Protein AF-A0ABD6HLF5-F1 (afdb_monomer_lite)

Foldseek 3Di:
DALVVQLVVLLVLLCVVQVDDPPPVLQSLVSSLVSLLVSLLLVQLVVQCVPDPPNDASQRSLQVQLCVLVVNPDRHCLVDFVVVSSVSCVVVSVPDPPVVRVVSVVSNVVSVVVVVVVVVVCVVPVPDHDDTPRHHPVSRDCVRRVNDDDD

Secondary structure (DSSP, 8-state):
--HHHHHHHHHHHHHHHHT--TT-HHHHHHHHHHHHHHHHHHHHHHHHHHH-SS---HHHHHHHHHHHHTTTS-S-GGGS-HHHHHHHTHHHHHT---TT-HHHHHHHHHHHHHHHHHHHHHHH--TT---PPPP-GGGS-HHHH--S---

Structure (mmCIF, N/CA/C/O backbone):
data_AF-A0ABD6HLF5-F1
#
_entry.id   AF-A0ABD6HLF5-F1
#
loop_
_atom_site.group_PDB
_atom_site.id
_atom_site.type_symbol
_atom_site.label_atom_id
_atom_site.label_alt_id
_atom_site.label_comp_id
_atom_site.label_asym_id
_atom_site.label_entity_id
_atom_site.label_seq_id
_atom_site.pdbx_PDB_ins_code
_atom_site.Cartn_x
_atom_site.Cartn_y
_atom_site.Cartn_z
_atom_site.occupancy
_atom_site.B_iso_or_equiv
_atom_site.auth_seq_id
_atom_site.auth_comp_id
_atom_site.auth_asym_id
_atom_site.auth_atom_id
_atom_site.pdbx_PDB_model_num
ATOM 1 N N . MET A 1 1 ? 9.612 5.393 15.415 1.00 66.81 1 MET A N 1
ATOM 2 C CA . MET A 1 1 ? 10.269 4.660 14.309 1.00 66.81 1 MET A CA 1
ATOM 3 C C . MET A 1 1 ? 10.404 5.621 13.133 1.00 66.81 1 MET A C 1
ATOM 5 O O . MET A 1 1 ? 9.507 6.431 12.953 1.00 66.81 1 MET A O 1
ATOM 9 N N . ASP A 1 2 ? 11.518 5.607 12.403 1.00 88.12 2 ASP A N 1
ATOM 10 C CA . ASP A 1 2 ? 11.732 6.478 11.232 1.00 88.12 2 ASP A CA 1
ATOM 11 C C . ASP A 1 2 ? 10.988 5.933 9.994 1.00 88.12 2 ASP A C 1
ATOM 13 O O . ASP A 1 2 ? 11.043 4.724 9.754 1.00 88.12 2 ASP A O 1
ATOM 17 N N . LEU A 1 3 ? 10.322 6.790 9.203 1.00 91.12 3 LEU A N 1
ATOM 18 C CA . LEU A 1 3 ? 9.579 6.361 8.005 1.00 91.12 3 LEU A CA 1
ATOM 19 C C . LEU A 1 3 ? 10.496 5.732 6.956 1.00 91.12 3 LEU A C 1
ATOM 21 O O . LEU A 1 3 ? 10.103 4.771 6.301 1.00 91.12 3 LEU A O 1
ATOM 25 N N . MET A 1 4 ? 11.754 6.171 6.860 1.00 93.88 4 MET A N 1
ATOM 26 C CA . MET A 1 4 ? 12.707 5.525 5.955 1.00 93.88 4 MET A CA 1
ATOM 27 C C . MET A 1 4 ? 13.027 4.083 6.386 1.00 93.88 4 MET A C 1
ATOM 29 O O . MET A 1 4 ? 13.275 3.218 5.544 1.00 93.88 4 MET A O 1
ATOM 33 N N . SER A 1 5 ? 13.007 3.791 7.692 1.00 93.31 5 SER A N 1
ATOM 34 C CA . SER A 1 5 ? 13.149 2.420 8.201 1.00 93.31 5 SER A CA 1
ATOM 35 C C . SER A 1 5 ? 11.935 1.560 7.843 1.00 93.31 5 SER A C 1
ATOM 37 O O . SER A 1 5 ? 12.108 0.431 7.386 1.00 93.31 5 SER A O 1
ATOM 39 N N . VAL A 1 6 ? 10.725 2.106 7.997 1.00 94.62 6 VAL A N 1
ATOM 40 C CA . VAL A 1 6 ? 9.463 1.449 7.609 1.00 94.62 6 VAL A CA 1
ATOM 41 C C . VAL A 1 6 ? 9.467 1.130 6.113 1.00 94.62 6 VAL A C 1
ATOM 43 O O . VAL A 1 6 ? 9.329 -0.033 5.735 1.00 94.62 6 VAL A O 1
ATOM 46 N N . TYR A 1 7 ? 9.755 2.126 5.274 1.00 96.12 7 TYR A N 1
ATOM 47 C CA . TYR A 1 7 ? 9.884 1.978 3.824 1.00 96.12 7 TYR A CA 1
ATOM 48 C C . TYR A 1 7 ? 10.869 0.869 3.432 1.00 96.12 7 TYR A C 1
ATOM 50 O O . TYR A 1 7 ? 10.542 -0.008 2.632 1.00 96.12 7 TYR A O 1
ATOM 58 N N . ARG A 1 8 ? 12.065 0.844 4.036 1.00 95.25 8 ARG A N 1
ATOM 59 C CA . ARG A 1 8 ? 13.068 -0.202 3.767 1.00 95.25 8 ARG A CA 1
ATOM 60 C C . ARG A 1 8 ? 12.588 -1.589 4.183 1.00 95.25 8 ARG A C 1
ATOM 62 O O . ARG A 1 8 ? 12.843 -2.556 3.469 1.00 95.25 8 ARG A O 1
ATOM 69 N N . GLN A 1 9 ? 11.922 -1.706 5.330 1.00 95.56 9 GLN A N 1
ATOM 70 C CA . GLN A 1 9 ? 11.380 -2.982 5.800 1.00 95.56 9 GLN A CA 1
ATOM 71 C C . GLN A 1 9 ? 10.305 -3.514 4.849 1.00 95.56 9 GLN A C 1
ATOM 73 O O . GLN A 1 9 ? 10.373 -4.678 4.449 1.00 95.56 9 GLN A O 1
ATOM 78 N N . ILE A 1 10 ? 9.377 -2.653 4.424 1.00 96.44 10 ILE A N 1
ATOM 79 C CA . ILE A 1 10 ? 8.336 -2.998 3.451 1.00 96.44 10 ILE A CA 1
ATOM 80 C C . ILE A 1 10 ? 8.970 -3.384 2.110 1.00 96.44 10 ILE A C 1
ATOM 82 O O . ILE A 1 10 ? 8.688 -4.463 1.596 1.00 96.44 10 ILE A O 1
ATOM 86 N N . GLY A 1 11 ? 9.887 -2.575 1.574 1.00 95.62 11 GLY A N 1
ATOM 87 C CA . GLY A 1 11 ? 10.565 -2.867 0.307 1.00 95.62 11 GLY A CA 1
ATOM 88 C C . GLY A 1 11 ? 11.317 -4.202 0.327 1.00 95.62 11 GLY A C 1
ATOM 89 O O . GLY A 1 11 ? 11.186 -5.009 -0.593 1.00 95.62 11 GLY A O 1
ATOM 90 N N . ASN A 1 12 ? 12.037 -4.497 1.413 1.00 94.00 12 ASN A N 1
ATOM 91 C CA . ASN A 1 12 ? 12.717 -5.784 1.589 1.00 94.00 12 ASN A C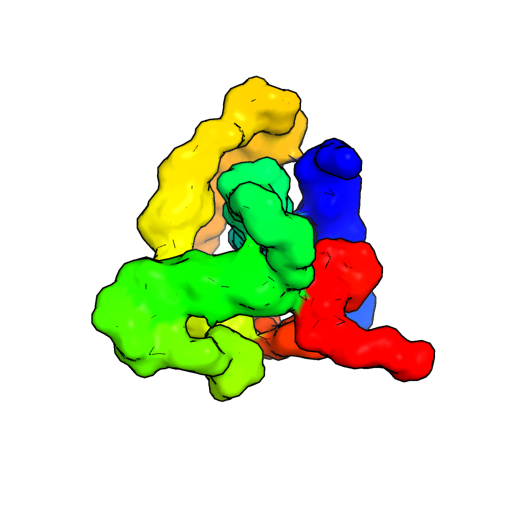A 1
ATOM 92 C C . ASN A 1 12 ? 11.736 -6.961 1.651 1.00 94.00 12 ASN A C 1
ATOM 94 O O . ASN A 1 12 ? 12.032 -8.037 1.124 1.00 94.00 12 ASN A O 1
ATOM 98 N N . ARG A 1 13 ? 10.579 -6.775 2.295 1.00 94.12 13 ARG A N 1
ATOM 99 C CA . ARG A 1 13 ? 9.520 -7.786 2.356 1.00 94.12 13 ARG A CA 1
ATOM 100 C C . ARG A 1 13 ? 8.941 -8.052 0.970 1.00 94.12 13 ARG A C 1
ATOM 102 O O . ARG A 1 13 ? 8.931 -9.207 0.562 1.00 94.12 13 ARG A O 1
ATOM 109 N N . LEU A 1 14 ? 8.548 -7.012 0.231 1.00 94.81 14 LEU A N 1
ATOM 110 C CA . LEU A 1 14 ? 8.021 -7.143 -1.133 1.00 94.81 14 LEU A CA 1
ATOM 111 C C . LEU A 1 14 ? 9.031 -7.826 -2.060 1.00 94.81 14 LEU A C 1
ATOM 113 O O . LEU A 1 14 ? 8.663 -8.736 -2.797 1.00 94.81 14 LEU A O 1
ATOM 117 N N . ASN A 1 15 ? 10.313 -7.459 -1.962 1.00 93.19 15 ASN A N 1
ATOM 118 C CA . ASN A 1 15 ? 11.372 -8.084 -2.750 1.00 93.19 15 ASN A CA 1
ATOM 119 C C . ASN A 1 15 ? 11.452 -9.604 -2.516 1.00 93.19 15 ASN A C 1
ATOM 121 O O . ASN A 1 15 ? 11.493 -10.390 -3.461 1.00 93.19 15 ASN A O 1
ATOM 125 N N . ARG A 1 16 ? 11.409 -10.035 -1.248 1.00 92.31 16 ARG A N 1
ATOM 126 C CA . ARG A 1 16 ? 11.428 -11.462 -0.887 1.00 92.31 16 ARG A CA 1
ATOM 127 C C . ARG A 1 16 ? 10.156 -12.191 -1.315 1.00 92.31 16 ARG A C 1
ATOM 129 O O . ARG A 1 16 ? 10.249 -13.303 -1.821 1.00 92.31 16 ARG A O 1
ATOM 136 N N . THR A 1 17 ? 8.990 -11.582 -1.105 1.00 93.62 17 THR A N 1
ATOM 137 C CA . THR A 1 17 ? 7.691 -12.196 -1.417 1.00 93.62 17 THR A CA 1
ATOM 138 C C . THR A 1 17 ? 7.502 -12.377 -2.920 1.00 93.62 17 THR A C 1
ATOM 140 O O . THR A 1 17 ? 7.024 -13.421 -3.355 1.00 93.62 17 THR A O 1
ATOM 143 N N . TYR A 1 18 ? 7.894 -11.383 -3.716 1.00 93.50 18 TYR A N 1
ATOM 144 C CA . TYR A 1 18 ? 7.685 -11.384 -5.165 1.00 93.50 18 TYR A CA 1
ATOM 145 C C . TYR A 1 18 ? 8.881 -11.910 -5.960 1.00 93.50 18 TYR A C 1
ATOM 147 O O . TYR A 1 18 ? 8.766 -12.048 -7.173 1.00 93.50 18 TYR A O 1
ATOM 155 N N . GLN A 1 19 ? 9.999 -12.224 -5.293 1.00 92.44 19 GLN A N 1
ATOM 156 C CA . GLN A 1 19 ? 11.221 -12.746 -5.916 1.00 92.44 19 GLN A CA 1
ATOM 157 C C . GLN A 1 19 ? 11.674 -11.872 -7.095 1.00 92.44 19 GLN A C 1
ATOM 159 O O . GLN A 1 19 ? 11.865 -12.352 -8.211 1.00 92.44 19 GLN A O 1
ATOM 164 N N . LEU A 1 20 ? 11.786 -10.563 -6.852 1.00 90.81 20 LEU A N 1
ATOM 165 C CA . LEU A 1 20 ? 12.028 -9.589 -7.916 1.00 90.81 20 LEU A CA 1
ATOM 166 C C . LEU A 1 20 ? 13.374 -9.853 -8.597 1.00 90.81 20 LEU A C 1
ATOM 168 O O . LEU A 1 20 ? 14.397 -10.053 -7.937 1.00 90.81 20 LEU A O 1
ATOM 172 N N . ASN A 1 21 ? 13.379 -9.815 -9.929 1.00 89.38 21 ASN A N 1
ATOM 173 C CA . ASN A 1 21 ? 14.605 -9.921 -10.706 1.00 89.38 21 ASN A CA 1
ATOM 174 C C . ASN A 1 21 ? 15.443 -8.640 -10.520 1.00 89.38 21 ASN A C 1
ATOM 176 O O . ASN A 1 21 ? 14.964 -7.564 -10.877 1.00 89.38 21 ASN A O 1
ATOM 180 N N . PRO A 1 22 ? 16.694 -8.719 -10.022 1.00 87.81 22 PRO A N 1
ATOM 181 C CA . PRO A 1 22 ? 17.543 -7.543 -9.818 1.00 87.81 22 PRO A CA 1
ATOM 182 C C . PRO A 1 22 ? 17.918 -6.814 -11.119 1.00 87.81 22 PRO A C 1
ATOM 184 O O . PRO A 1 22 ? 18.394 -5.684 -11.060 1.00 87.81 22 PRO A O 1
ATOM 187 N N . HIS A 1 23 ? 17.729 -7.450 -12.277 1.00 90.44 23 HIS A N 1
ATOM 188 C CA . HIS A 1 23 ? 17.994 -6.863 -13.592 1.00 90.44 23 HIS A CA 1
ATOM 189 C C . HIS A 1 23 ? 16.762 -6.209 -14.236 1.00 90.44 23 HIS A C 1
ATOM 191 O O . HIS A 1 23 ? 16.886 -5.631 -15.311 1.00 90.44 23 HIS A O 1
ATOM 197 N N . ASP A 1 24 ? 15.588 -6.305 -13.606 1.00 91.19 24 ASP A N 1
ATOM 198 C CA . ASP A 1 24 ? 14.362 -5.649 -14.062 1.00 91.19 24 ASP A CA 1
ATOM 199 C C . ASP A 1 24 ? 14.135 -4.366 -13.247 1.00 91.19 24 ASP A C 1
ATOM 201 O O . ASP A 1 24 ? 13.528 -4.374 -12.172 1.00 91.19 24 ASP A O 1
ATOM 205 N N . GLU A 1 25 ? 14.688 -3.256 -13.740 1.00 91.12 25 GLU A N 1
ATOM 206 C CA . GLU A 1 25 ? 14.620 -1.960 -13.056 1.00 91.12 25 GLU A CA 1
ATOM 207 C C . GLU A 1 25 ? 13.185 -1.444 -12.901 1.00 91.12 25 GLU A C 1
ATOM 209 O O . GLU A 1 25 ? 12.857 -0.861 -11.864 1.00 91.12 25 GLU A O 1
ATOM 214 N N . ASP A 1 26 ? 12.319 -1.692 -13.888 1.00 92.12 26 ASP A N 1
ATOM 215 C CA . ASP A 1 26 ? 10.917 -1.279 -13.840 1.00 92.12 26 ASP A CA 1
ATOM 216 C C . ASP A 1 26 ? 10.181 -2.025 -12.726 1.00 92.12 26 ASP A C 1
ATOM 218 O O . ASP A 1 26 ? 9.509 -1.404 -11.901 1.00 92.12 26 ASP A O 1
ATOM 222 N N . LEU A 1 27 ? 10.360 -3.345 -12.626 1.00 92.44 27 LEU A N 1
ATOM 223 C CA . LEU A 1 27 ? 9.747 -4.145 -11.567 1.00 92.44 27 LEU A CA 1
ATOM 224 C C . LEU A 1 27 ? 10.243 -3.733 -10.170 1.00 92.44 27 LEU A C 1
ATOM 226 O O . LEU A 1 27 ? 9.456 -3.656 -9.221 1.00 92.44 27 LEU A O 1
ATOM 230 N N . ILE A 1 28 ? 11.536 -3.424 -10.041 1.00 94.06 28 ILE A N 1
ATOM 231 C CA . ILE A 1 28 ? 12.121 -2.919 -8.792 1.00 94.06 28 ILE A CA 1
ATOM 232 C C . ILE A 1 28 ? 11.506 -1.571 -8.414 1.00 94.06 28 ILE A C 1
ATOM 234 O O . ILE A 1 28 ? 11.133 -1.368 -7.257 1.00 94.06 28 ILE A O 1
ATOM 238 N N . ASN A 1 29 ? 11.400 -0.639 -9.359 1.00 95.06 29 ASN A N 1
ATOM 239 C CA . ASN A 1 29 ? 10.863 0.690 -9.089 1.00 95.06 29 ASN A CA 1
ATOM 240 C C . ASN A 1 29 ? 9.359 0.651 -8.808 1.00 95.06 29 ASN A C 1
ATOM 242 O O . ASN A 1 29 ? 8.911 1.313 -7.876 1.00 95.06 29 ASN A O 1
ATOM 246 N N . LEU A 1 30 ? 8.597 -0.216 -9.479 1.00 95.00 30 LEU A N 1
ATOM 247 C CA . LEU A 1 30 ? 7.204 -0.484 -9.115 1.00 95.00 30 LEU A CA 1
ATOM 248 C C . LEU A 1 30 ? 7.080 -0.976 -7.668 1.00 95.00 30 LEU A C 1
ATOM 250 O O . LEU A 1 30 ? 6.172 -0.558 -6.947 1.00 95.00 30 LEU A O 1
ATOM 254 N N . ALA A 1 31 ? 7.993 -1.842 -7.212 1.00 95.38 31 ALA A N 1
ATOM 255 C CA . ALA A 1 31 ? 7.986 -2.309 -5.826 1.00 95.38 31 ALA A CA 1
ATOM 256 C C . ALA A 1 31 ? 8.321 -1.183 -4.838 1.00 95.38 31 ALA A C 1
ATOM 258 O O . ALA A 1 31 ? 7.756 -1.151 -3.745 1.00 95.38 31 ALA A O 1
ATOM 259 N N . LYS A 1 32 ? 9.187 -0.235 -5.225 1.00 96.06 32 LYS A N 1
ATOM 260 C CA . LYS A 1 32 ? 9.459 0.979 -4.438 1.00 96.06 32 LYS A CA 1
ATOM 261 C C . LYS A 1 32 ? 8.235 1.891 -4.359 1.00 96.06 32 LYS A C 1
ATOM 263 O O . LYS A 1 32 ? 7.901 2.305 -3.255 1.00 96.06 32 LYS A O 1
ATOM 268 N N . CYS A 1 33 ? 7.542 2.142 -5.474 1.00 95.19 33 CYS A N 1
ATOM 269 C CA . CYS A 1 33 ? 6.285 2.902 -5.488 1.00 95.19 33 CYS A CA 1
ATOM 270 C C . CYS A 1 33 ? 5.264 2.276 -4.532 1.00 95.19 33 CYS A C 1
ATOM 272 O O . CYS A 1 33 ? 4.782 2.937 -3.620 1.00 95.19 33 CYS A O 1
ATOM 274 N N . ARG A 1 34 ? 5.041 0.960 -4.636 1.00 95.31 34 ARG A N 1
ATOM 275 C CA . ARG A 1 34 ? 4.144 0.249 -3.715 1.00 95.31 34 ARG A CA 1
ATOM 276 C C . ARG A 1 34 ? 4.598 0.346 -2.254 1.00 95.31 34 ARG A C 1
ATOM 278 O O . ARG A 1 34 ? 3.771 0.455 -1.356 1.00 95.31 34 ARG A O 1
ATOM 285 N N . ALA A 1 35 ? 5.903 0.285 -1.988 1.00 96.44 35 ALA A N 1
ATOM 286 C CA . ALA A 1 35 ? 6.426 0.437 -0.633 1.00 96.44 35 ALA A CA 1
ATOM 287 C C . ALA A 1 35 ? 6.203 1.850 -0.066 1.00 96.44 35 ALA A C 1
ATOM 289 O O . ALA A 1 35 ? 6.017 1.979 1.144 1.00 96.44 35 ALA A O 1
ATOM 290 N N . ILE A 1 36 ? 6.200 2.889 -0.907 1.00 95.50 36 ILE A N 1
ATOM 291 C CA . ILE A 1 36 ? 5.863 4.264 -0.513 1.00 95.50 36 ILE A CA 1
ATOM 292 C C . ILE A 1 36 ? 4.398 4.345 -0.084 1.00 95.50 36 ILE A C 1
ATOM 294 O O . ILE A 1 36 ? 4.151 4.723 1.061 1.00 95.50 36 ILE A O 1
ATOM 298 N N . ASP A 1 37 ? 3.460 3.881 -0.918 1.00 94.81 37 ASP A N 1
ATOM 299 C CA . ASP A 1 37 ? 2.020 3.900 -0.599 1.00 94.81 37 ASP A CA 1
ATOM 300 C C . ASP A 1 37 ? 1.729 3.173 0.723 1.00 94.81 37 ASP A C 1
ATOM 302 O O . ASP A 1 37 ? 0.992 3.643 1.590 1.00 94.81 37 ASP A O 1
ATOM 306 N N . LEU A 1 38 ? 2.383 2.027 0.931 1.00 96.06 38 LEU A N 1
ATOM 307 C CA . LEU A 1 38 ? 2.268 1.263 2.170 1.00 96.06 38 LEU A CA 1
ATOM 308 C C . LEU A 1 38 ? 2.918 1.956 3.374 1.00 96.06 38 LEU A C 1
ATOM 310 O O . LEU A 1 38 ? 2.456 1.789 4.502 1.00 96.06 38 LEU A O 1
ATOM 314 N N . THR A 1 39 ? 3.969 2.746 3.161 1.00 95.56 39 THR A N 1
ATOM 315 C CA . THR A 1 39 ? 4.584 3.553 4.224 1.00 95.56 39 THR A CA 1
ATOM 316 C C . THR A 1 39 ? 3.668 4.707 4.629 1.00 95.56 39 THR A C 1
ATOM 318 O O . THR A 1 39 ? 3.528 4.974 5.824 1.00 95.56 39 THR A O 1
ATOM 321 N N . HIS A 1 40 ? 2.990 5.346 3.670 1.00 94.69 40 HIS A N 1
ATOM 322 C CA . HIS A 1 40 ? 1.946 6.336 3.952 1.00 94.69 40 HIS A CA 1
ATOM 323 C C . HIS A 1 40 ? 0.784 5.714 4.720 1.00 94.69 40 HIS A C 1
ATOM 325 O O . HIS A 1 40 ? 0.375 6.268 5.739 1.00 94.69 40 HIS A O 1
ATOM 331 N N . LEU A 1 41 ? 0.318 4.529 4.311 1.00 95.62 41 LEU A N 1
ATOM 332 C CA . LEU A 1 41 ? -0.738 3.805 5.021 1.00 95.62 41 LEU A CA 1
ATOM 333 C C . LEU A 1 41 ? -0.342 3.509 6.470 1.00 95.62 41 LEU A C 1
ATOM 335 O O . LEU A 1 41 ? -1.110 3.787 7.389 1.00 95.62 41 LEU A O 1
ATOM 339 N N . TYR A 1 42 ? 0.869 2.986 6.688 1.00 94.56 42 TYR A N 1
ATOM 340 C CA . TYR A 1 42 ? 1.396 2.766 8.035 1.00 94.56 42 TYR A CA 1
ATOM 341 C C . TYR A 1 42 ? 1.378 4.060 8.858 1.00 94.56 42 TYR A C 1
ATOM 343 O O . TYR A 1 42 ? 0.928 4.066 10.003 1.00 94.56 42 TYR A O 1
ATOM 351 N N . PHE A 1 43 ? 1.845 5.166 8.275 1.00 93.25 43 PHE A N 1
ATOM 352 C CA . PHE A 1 43 ? 1.909 6.446 8.970 1.00 93.25 43 PHE A CA 1
ATOM 353 C C . PHE A 1 43 ? 0.524 7.000 9.316 1.00 93.25 43 PHE A C 1
ATOM 355 O O . PHE A 1 43 ? 0.333 7.522 10.415 1.00 93.25 43 PHE A O 1
ATOM 362 N N . LEU A 1 44 ? -0.450 6.847 8.418 1.00 93.38 44 LEU A N 1
ATOM 363 C CA . LEU A 1 44 ? -1.836 7.242 8.650 1.00 93.38 44 LEU A CA 1
ATOM 364 C C . LEU A 1 44 ? -2.463 6.433 9.797 1.00 93.38 44 LEU A C 1
ATOM 366 O O . LEU A 1 44 ? -3.045 7.014 10.712 1.00 93.38 44 LEU A O 1
ATOM 370 N N . ILE A 1 45 ? -2.277 5.108 9.800 1.00 93.31 45 ILE A N 1
ATOM 371 C CA . ILE A 1 45 ? -2.745 4.221 10.880 1.00 93.31 45 ILE A CA 1
ATOM 372 C C . ILE A 1 45 ? -2.083 4.591 12.213 1.00 93.31 45 ILE A C 1
ATOM 374 O O . ILE A 1 45 ? -2.759 4.646 13.245 1.00 93.31 45 ILE A O 1
ATOM 378 N N . LEU A 1 46 ? -0.775 4.867 12.202 1.00 91.19 46 LEU A N 1
ATOM 379 C CA . LEU A 1 46 ? -0.035 5.292 13.387 1.00 91.19 46 LEU A CA 1
ATOM 380 C C . LEU A 1 46 ? -0.604 6.602 13.946 1.00 91.19 46 LEU A C 1
ATOM 382 O O . LEU A 1 46 ? -0.954 6.645 15.122 1.00 91.19 46 LEU A O 1
ATOM 386 N N . LYS A 1 47 ? -0.778 7.631 13.103 1.00 90.44 47 LYS A N 1
ATOM 387 C CA . LYS A 1 47 ? -1.383 8.915 13.498 1.00 90.44 47 LYS A CA 1
ATOM 388 C C . LYS A 1 47 ? -2.782 8.732 14.085 1.00 90.44 47 LYS A C 1
ATOM 390 O O . LYS A 1 47 ? -3.089 9.321 15.118 1.00 90.44 47 LYS A O 1
ATOM 395 N N . GLN A 1 48 ? -3.624 7.911 13.457 1.00 90.38 48 GLN A N 1
ATOM 396 C CA . GLN A 1 48 ? -4.973 7.636 13.957 1.00 90.38 48 GLN A CA 1
ATOM 397 C C . GLN A 1 48 ? -4.941 6.954 15.329 1.00 90.38 48 GLN A C 1
ATOM 399 O O . GLN A 1 48 ? -5.719 7.300 16.214 1.00 90.38 48 GLN A O 1
ATOM 404 N N . THR A 1 49 ? -4.010 6.020 15.520 1.00 88.88 49 THR A N 1
ATOM 405 C CA . THR A 1 49 ? -3.830 5.313 16.791 1.00 88.88 49 THR A CA 1
ATOM 406 C C . THR A 1 49 ? -3.350 6.254 17.896 1.00 88.88 49 THR A C 1
ATOM 408 O O . THR A 1 49 ? -3.886 6.227 18.999 1.00 88.88 49 THR A O 1
ATOM 411 N N . GLU A 1 50 ? -2.382 7.125 17.599 1.00 86.50 50 GLU A N 1
ATOM 412 C CA . GLU A 1 50 ? -1.845 8.111 18.548 1.00 86.50 50 GLU A CA 1
ATOM 413 C C . GLU A 1 50 ? -2.870 9.195 18.928 1.00 86.50 50 GLU A C 1
ATOM 415 O O . GLU A 1 50 ? -2.851 9.689 20.054 1.00 86.50 50 GLU A O 1
ATOM 420 N N . ASN A 1 51 ? -3.781 9.545 18.015 1.00 83.75 51 ASN A N 1
ATOM 421 C CA . ASN A 1 51 ? -4.842 10.529 18.253 1.00 83.75 51 ASN A CA 1
ATOM 422 C C . ASN A 1 51 ? -6.086 9.942 18.938 1.00 83.75 51 ASN A C 1
ATOM 424 O O . ASN A 1 51 ? -6.980 10.691 19.341 1.00 83.75 51 ASN A O 1
ATOM 428 N N . SER A 1 52 ? -6.179 8.618 19.058 1.00 79.06 52 SER A N 1
ATOM 429 C CA . SER A 1 52 ? -7.329 7.973 19.677 1.00 79.06 52 SER A CA 1
ATOM 430 C C . SER A 1 52 ? -7.257 8.076 21.203 1.00 79.06 52 SER A C 1
ATOM 432 O O . SER A 1 52 ? -6.290 7.662 21.838 1.00 79.06 52 SER A O 1
ATOM 434 N N . PHE A 1 53 ? -8.328 8.583 21.821 1.00 71.00 53 PHE A N 1
ATOM 435 C CA . PHE A 1 53 ? -8.467 8.637 23.285 1.00 71.00 53 PHE A CA 1
ATOM 436 C C . PHE A 1 53 ? -8.528 7.248 23.932 1.00 71.00 53 PHE A C 1
ATOM 438 O O . PHE A 1 53 ? -8.215 7.086 25.112 1.00 71.00 53 PHE A O 1
ATOM 445 N N . VAL A 1 54 ? -8.956 6.247 23.165 1.00 72.25 54 VAL A N 1
ATOM 446 C CA . VAL A 1 54 ? -8.923 4.837 23.551 1.00 72.25 54 VAL A CA 1
ATOM 447 C C . VAL A 1 54 ? -7.709 4.237 22.860 1.00 72.25 54 VAL A C 1
ATOM 449 O O . VAL A 1 54 ? -7.572 4.429 21.659 1.00 72.25 54 VAL A O 1
ATOM 452 N N . ASN A 1 55 ? -6.843 3.530 23.586 1.00 66.62 55 ASN A N 1
ATOM 453 C CA . ASN A 1 55 ? -5.656 2.875 23.028 1.00 66.62 55 ASN A CA 1
ATOM 454 C C . ASN A 1 55 ? -6.078 1.835 21.966 1.00 66.62 55 ASN A C 1
ATOM 456 O O . ASN A 1 55 ? -6.329 0.675 22.299 1.00 66.62 55 ASN A O 1
ATOM 460 N N . SER A 1 56 ? -6.272 2.281 20.723 1.00 78.12 56 SER A N 1
ATOM 461 C CA . SER A 1 56 ? -6.850 1.491 19.641 1.00 78.12 56 SER A CA 1
ATOM 462 C C . SER A 1 56 ? -5.786 0.589 19.040 1.00 78.12 56 SER A C 1
ATOM 464 O O . SER A 1 56 ? -4.616 0.954 18.931 1.00 78.12 56 SER A O 1
ATOM 466 N N . SER A 1 57 ? -6.175 -0.620 18.640 1.00 89.06 57 SER A N 1
ATOM 467 C CA . SER A 1 57 ? -5.270 -1.441 17.845 1.00 89.06 57 SER A CA 1
ATOM 468 C C . SER A 1 57 ? -5.114 -0.834 16.446 1.00 89.06 57 SER A C 1
ATOM 470 O O . SER A 1 57 ? -5.984 -0.105 15.967 1.00 89.06 57 SER A O 1
ATOM 472 N N . TYR A 1 58 ? -4.035 -1.175 15.739 1.00 90.44 58 TYR A N 1
ATOM 473 C CA . TYR A 1 58 ? -3.839 -0.730 14.351 1.00 90.44 58 TYR A CA 1
ATOM 474 C C . TYR A 1 58 ? -4.969 -1.204 13.435 1.00 90.44 58 TYR A C 1
ATOM 476 O O . TYR A 1 58 ? -5.369 -0.492 12.515 1.00 90.44 58 TYR A O 1
ATOM 484 N N . LYS A 1 59 ? -5.533 -2.382 13.725 1.00 91.19 59 LYS A N 1
ATOM 485 C CA . LYS A 1 59 ? -6.709 -2.908 13.035 1.00 91.19 59 LYS A CA 1
ATOM 486 C C . LYS A 1 59 ? -7.945 -2.036 13.263 1.00 91.19 59 LYS A C 1
ATOM 488 O O . LYS A 1 59 ? -8.670 -1.758 12.307 1.00 91.19 59 LYS A O 1
ATOM 493 N N . ASP A 1 60 ? -8.179 -1.586 14.494 1.00 91.44 60 ASP A N 1
ATOM 494 C CA . ASP A 1 60 ? -9.308 -0.701 14.802 1.00 91.44 60 ASP A CA 1
ATOM 495 C C . ASP A 1 60 ? -9.125 0.658 14.126 1.00 91.44 60 ASP A C 1
ATOM 497 O O . ASP A 1 60 ? -10.053 1.163 13.500 1.00 91.44 60 ASP A O 1
ATOM 501 N N . SER A 1 61 ? -7.912 1.211 14.177 1.00 93.56 61 SER A N 1
ATOM 502 C CA . SER A 1 61 ? -7.563 2.465 13.509 1.00 93.56 61 SER A CA 1
ATOM 503 C C . SER A 1 61 ? -7.756 2.375 11.991 1.00 93.56 61 SER A C 1
ATOM 505 O O . SER A 1 61 ? -8.382 3.255 11.405 1.00 93.56 61 SER A O 1
ATOM 507 N N . LEU A 1 62 ? -7.309 1.287 11.350 1.00 95.00 62 LEU A N 1
ATOM 508 C CA . LEU A 1 62 ? -7.562 1.041 9.926 1.00 95.00 62 LEU A CA 1
ATOM 509 C C . LEU A 1 6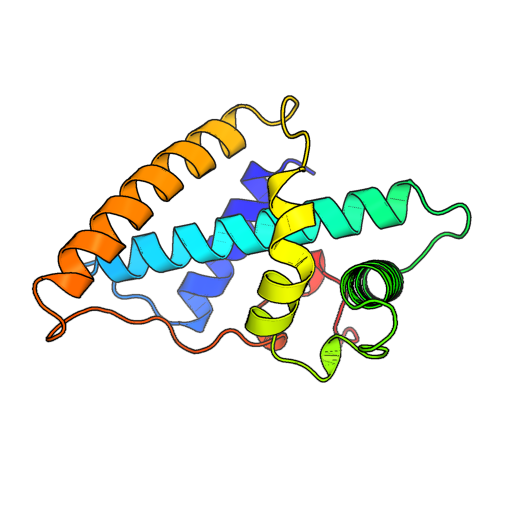2 ? -9.064 0.944 9.625 1.00 95.00 62 LEU A C 1
ATOM 511 O O . LEU A 1 62 ? -9.538 1.526 8.653 1.00 95.00 62 LEU A O 1
ATOM 515 N N . THR A 1 63 ? -9.818 0.237 10.469 1.00 94.75 63 THR A N 1
ATOM 516 C CA . THR A 1 63 ? -11.274 0.093 10.318 1.00 94.75 63 THR A CA 1
ATOM 517 C C . THR A 1 63 ? -11.975 1.443 10.402 1.00 94.75 63 THR A C 1
ATOM 519 O O . THR A 1 63 ? -12.814 1.739 9.559 1.00 94.75 63 THR A O 1
ATOM 522 N N . GLN A 1 64 ? -11.604 2.288 11.364 1.00 93.81 64 GLN A N 1
ATOM 523 C CA . GLN A 1 64 ? -12.168 3.630 11.510 1.00 93.81 64 GLN A CA 1
ATOM 524 C C . GLN A 1 64 ? -11.861 4.523 10.306 1.00 93.81 64 GLN A C 1
ATOM 526 O O . GLN A 1 64 ? -12.770 5.179 9.801 1.00 93.81 64 GLN A O 1
ATOM 531 N N . LEU A 1 65 ? -10.609 4.525 9.834 1.00 95.19 65 LEU A N 1
ATOM 532 C CA . LEU A 1 65 ? -10.192 5.310 8.668 1.00 95.19 65 LEU A CA 1
ATOM 533 C C . LEU A 1 65 ? -10.988 4.910 7.424 1.00 95.19 65 LEU A C 1
ATOM 535 O O . LEU A 1 65 ? -11.595 5.756 6.776 1.00 95.19 65 LEU A O 1
ATOM 539 N N . VAL A 1 66 ? -11.048 3.610 7.130 1.00 96.69 66 VAL A N 1
ATOM 540 C CA . VAL A 1 66 ? -11.750 3.099 5.945 1.00 96.69 66 VAL A CA 1
ATOM 541 C C . VAL A 1 66 ? -13.260 3.301 6.057 1.00 96.69 66 VAL A C 1
ATOM 543 O O . VAL A 1 66 ? -13.908 3.665 5.075 1.00 96.69 66 VAL A O 1
ATOM 546 N N . TYR A 1 67 ? -13.837 3.115 7.244 1.00 96.31 67 TYR A N 1
ATOM 547 C CA . TYR A 1 67 ? -15.251 3.394 7.478 1.00 96.31 67 TYR A CA 1
ATOM 548 C C . TYR A 1 67 ? -15.574 4.871 7.221 1.00 96.31 67 TYR A C 1
ATOM 550 O O . TYR A 1 67 ? -16.554 5.168 6.542 1.00 96.31 67 TYR A O 1
ATOM 558 N N . ALA A 1 68 ? -14.739 5.797 7.703 1.00 94.81 68 ALA A N 1
ATOM 559 C CA . ALA A 1 68 ? -14.928 7.228 7.483 1.00 94.81 68 ALA A CA 1
ATOM 560 C C . ALA A 1 68 ? -14.793 7.608 5.998 1.00 94.81 68 ALA A C 1
ATOM 562 O O . ALA A 1 68 ? -15.722 8.191 5.440 1.00 94.81 68 ALA A O 1
ATOM 563 N N . ALA A 1 69 ? -13.699 7.206 5.345 1.00 95.62 69 ALA A N 1
ATOM 564 C CA . ALA A 1 69 ? -13.427 7.508 3.937 1.00 95.62 69 ALA A CA 1
ATOM 565 C C . ALA A 1 69 ? -14.489 6.925 2.985 1.00 95.62 69 ALA A C 1
ATOM 567 O O . ALA A 1 69 ? -14.848 7.522 1.971 1.00 95.62 69 ALA A O 1
ATOM 568 N N . SER A 1 70 ? -15.064 5.772 3.341 1.00 95.31 70 SER A N 1
ATOM 569 C CA . SER A 1 70 ? -16.135 5.124 2.573 1.00 95.31 70 SER A CA 1
ATOM 570 C C . SER A 1 70 ? -17.551 5.604 2.922 1.00 95.31 70 SER A C 1
ATOM 572 O O . SER A 1 70 ? -18.522 5.002 2.460 1.00 95.31 70 SER A O 1
ATOM 574 N N . ASN A 1 71 ? -17.707 6.655 3.739 1.00 94.25 71 ASN A N 1
ATOM 575 C CA . ASN A 1 71 ? -19.005 7.132 4.244 1.00 94.25 71 ASN A CA 1
ATOM 576 C C . ASN A 1 71 ? -19.850 6.020 4.901 1.00 94.25 71 ASN A C 1
ATOM 578 O O . ASN A 1 71 ? -21.073 5.968 4.764 1.00 94.25 71 ASN A O 1
ATOM 582 N N . GLY A 1 72 ? -19.183 5.108 5.604 1.00 93.81 72 GLY A N 1
ATOM 583 C CA . GLY A 1 72 ? -19.779 3.990 6.325 1.00 93.81 72 GLY A CA 1
ATOM 584 C C . GLY A 1 72 ? -20.100 2.755 5.483 1.00 93.81 72 GLY A C 1
ATOM 585 O O . GLY A 1 72 ? -20.664 1.799 6.015 1.00 93.81 72 GLY A O 1
ATOM 586 N N . ALA A 1 73 ? -19.749 2.737 4.193 1.00 94.94 73 ALA A N 1
ATOM 587 C CA . ALA A 1 73 ? -20.029 1.599 3.318 1.00 94.94 73 ALA A CA 1
ATOM 588 C C . ALA A 1 73 ? -19.158 0.368 3.627 1.00 94.94 73 ALA A C 1
ATOM 590 O O . ALA A 1 73 ? -19.600 -0.763 3.426 1.00 94.94 73 ALA A O 1
ATOM 591 N N . VAL A 1 74 ? -17.930 0.571 4.113 1.00 95.75 74 VAL A N 1
ATOM 592 C CA . VAL A 1 74 ? -16.986 -0.510 4.421 1.00 95.75 74 VAL A CA 1
ATOM 593 C C . VAL A 1 74 ? -16.791 -0.620 5.929 1.00 95.75 74 VAL A C 1
ATOM 595 O O . VAL A 1 74 ? -16.205 0.255 6.5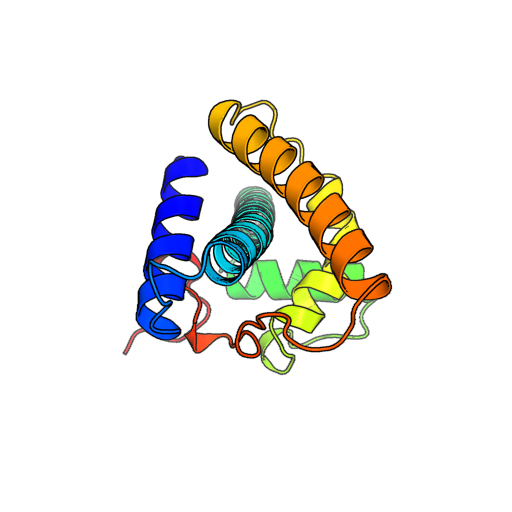59 1.00 95.75 74 VAL A O 1
ATOM 598 N N . THR A 1 75 ? -17.254 -1.729 6.506 1.00 93.62 75 THR A N 1
ATOM 599 C CA . THR A 1 75 ? -17.147 -2.015 7.949 1.00 93.62 75 THR A CA 1
ATOM 600 C C . THR A 1 75 ? -16.033 -2.999 8.303 1.00 93.62 75 THR A C 1
ATOM 602 O O . THR A 1 75 ? -15.655 -3.088 9.466 1.00 93.62 75 THR A O 1
ATOM 605 N N . ASP A 1 76 ? -15.522 -3.753 7.327 1.00 94.56 76 ASP A N 1
ATOM 606 C CA . ASP A 1 76 ? -14.401 -4.681 7.501 1.00 94.56 76 ASP A CA 1
ATOM 607 C C . ASP A 1 76 ? -13.378 -4.496 6.366 1.00 94.56 76 ASP A C 1
ATOM 609 O O . ASP A 1 76 ? -13.532 -5.094 5.295 1.00 94.56 76 ASP A O 1
ATOM 613 N N . PRO A 1 77 ? -12.328 -3.678 6.566 1.00 93.62 77 PRO A N 1
ATOM 614 C CA . PRO A 1 77 ? -11.329 -3.420 5.530 1.00 93.62 77 PRO A CA 1
ATOM 615 C C . PRO A 1 77 ? -10.497 -4.658 5.175 1.00 93.62 77 PRO A C 1
ATOM 617 O O . PRO A 1 77 ? -9.984 -4.744 4.061 1.00 93.62 77 PRO A O 1
ATOM 620 N N . LEU A 1 78 ? -10.369 -5.635 6.082 1.00 93.81 78 LEU A N 1
ATOM 621 C CA . LEU A 1 78 ? -9.563 -6.836 5.837 1.00 93.81 78 LEU A CA 1
ATOM 622 C C . LEU A 1 78 ? -10.265 -7.837 4.910 1.00 93.81 78 LEU A C 1
ATOM 624 O O . LEU A 1 78 ? -9.611 -8.725 4.364 1.00 93.81 78 LEU A O 1
ATOM 628 N N . SER A 1 79 ? -11.575 -7.676 4.698 1.00 94.06 79 SER A N 1
ATOM 629 C CA . SER A 1 79 ? -12.338 -8.424 3.691 1.00 94.06 79 SER A CA 1
ATOM 630 C C . SER A 1 79 ? -12.070 -7.955 2.252 1.00 94.06 79 SER A C 1
ATOM 632 O O . SER A 1 79 ? -12.374 -8.676 1.301 1.00 94.06 79 SER A O 1
ATOM 634 N N . LEU A 1 80 ? -11.486 -6.763 2.086 1.00 94.88 80 LEU A N 1
ATOM 635 C CA . LEU A 1 80 ? -11.138 -6.171 0.796 1.00 94.88 80 LEU A CA 1
ATOM 636 C C . LEU A 1 80 ? -9.675 -6.444 0.434 1.00 94.88 80 LEU A C 1
ATOM 638 O O . LEU A 1 80 ? -8.866 -6.816 1.285 1.00 94.88 80 LEU A O 1
ATOM 642 N N . SER A 1 81 ? -9.305 -6.220 -0.831 1.00 93.88 81 SER A N 1
ATOM 643 C CA . SER A 1 81 ? -7.887 -6.196 -1.192 1.00 93.88 81 SER A CA 1
ATOM 644 C C . SER A 1 81 ? -7.206 -4.952 -0.595 1.00 93.88 81 SER A C 1
ATOM 646 O O . SER A 1 81 ? -7.813 -3.877 -0.565 1.00 93.88 81 SER A O 1
ATOM 648 N N . PRO A 1 82 ? -5.934 -5.049 -0.161 1.00 94.75 82 PRO A N 1
ATOM 649 C CA . PRO A 1 82 ? -5.160 -3.883 0.260 1.00 94.75 82 PRO A CA 1
ATOM 650 C C . PRO A 1 82 ? -5.119 -2.786 -0.806 1.00 94.75 82 PRO A C 1
ATOM 652 O O . PRO A 1 82 ? -5.190 -1.611 -0.469 1.00 94.75 82 PRO A O 1
ATOM 655 N N . THR A 1 83 ? -5.057 -3.160 -2.089 1.00 94.88 83 THR A N 1
ATOM 656 C CA . THR A 1 83 ? -5.109 -2.221 -3.219 1.00 94.88 83 THR A CA 1
ATOM 657 C C . THR A 1 83 ? -6.376 -1.367 -3.184 1.00 94.88 83 THR A C 1
ATOM 659 O O . THR A 1 83 ? -6.307 -0.152 -3.343 1.00 94.88 83 THR A O 1
ATOM 662 N N . LEU A 1 84 ? -7.537 -1.982 -2.932 1.00 95.69 84 LEU A N 1
ATOM 663 C CA . LEU A 1 84 ? -8.798 -1.254 -2.827 1.00 95.69 84 LEU A CA 1
ATOM 664 C C . LEU A 1 84 ? -8.830 -0.362 -1.581 1.00 95.69 84 LEU A C 1
ATOM 666 O O . LEU A 1 84 ? -9.319 0.758 -1.652 1.00 95.69 84 LEU A O 1
ATOM 670 N N . VAL A 1 85 ? -8.282 -0.827 -0.457 1.00 96.81 85 VAL A N 1
ATOM 671 C CA . VAL A 1 85 ? -8.173 -0.009 0.759 1.00 96.81 85 VAL A CA 1
ATOM 672 C C . VAL A 1 85 ? -7.289 1.219 0.540 1.00 96.81 85 VAL A C 1
ATOM 674 O O . VAL A 1 85 ? -7.674 2.309 0.952 1.00 96.81 85 VAL A O 1
ATOM 677 N N . LEU A 1 86 ? -6.153 1.074 -0.146 1.00 96.06 86 LEU A N 1
ATOM 678 C CA . LEU A 1 86 ? -5.302 2.206 -0.522 1.00 96.06 86 LEU A CA 1
ATOM 679 C C . LEU A 1 86 ? -6.053 3.206 -1.405 1.00 96.06 86 LEU A C 1
ATOM 681 O O . LEU A 1 86 ? -5.936 4.403 -1.187 1.00 96.06 86 LEU A O 1
ATOM 685 N N . HIS A 1 87 ? -6.854 2.721 -2.356 1.00 95.81 87 HIS A N 1
ATOM 686 C CA . HIS A 1 87 ? -7.650 3.592 -3.219 1.00 95.81 87 HIS A CA 1
ATOM 687 C C . HIS A 1 87 ? -8.772 4.318 -2.462 1.00 95.81 87 HIS A C 1
ATOM 689 O O . HIS A 1 87 ? -9.005 5.498 -2.694 1.00 95.81 87 HIS A O 1
ATOM 695 N N . ILE A 1 88 ? -9.444 3.645 -1.520 1.00 96.75 88 ILE A N 1
ATOM 696 C CA . ILE A 1 88 ? -10.449 4.287 -0.656 1.00 96.75 88 ILE A CA 1
ATOM 697 C C . ILE A 1 88 ? -9.819 5.424 0.161 1.00 96.75 88 ILE A C 1
ATOM 699 O O . ILE A 1 88 ? -10.464 6.445 0.359 1.00 96.75 88 ILE A O 1
ATOM 703 N N . LEU A 1 89 ? -8.575 5.242 0.614 1.00 96.44 89 LEU A N 1
ATOM 704 C CA . LEU A 1 89 ? -7.839 6.196 1.449 1.00 96.44 89 LEU A CA 1
ATOM 705 C C . LEU A 1 89 ? -6.957 7.170 0.645 1.00 96.44 89 LEU A C 1
ATOM 707 O O . LEU A 1 89 ? -6.120 7.855 1.228 1.00 96.44 89 LEU A O 1
ATOM 711 N N . GLU A 1 90 ? -7.073 7.212 -0.686 1.00 92.81 90 GLU A N 1
ATOM 712 C CA . GLU A 1 90 ? -6.136 7.940 -1.557 1.00 92.81 90 GLU A CA 1
ATOM 713 C C . GLU A 1 90 ? -6.038 9.431 -1.193 1.00 92.81 90 GLU A C 1
ATOM 715 O O . GLU A 1 90 ? -4.939 9.986 -1.139 1.00 92.81 90 GLU A O 1
ATOM 720 N N . GLY A 1 91 ? -7.168 10.063 -0.859 1.00 88.06 91 GLY A N 1
ATOM 721 C CA . GLY A 1 91 ? -7.203 11.462 -0.427 1.00 88.06 91 GLY A CA 1
ATOM 722 C C . GLY A 1 91 ? -6.424 11.692 0.869 1.00 88.06 91 GLY A C 1
ATOM 723 O O . GLY A 1 91 ? -5.540 12.545 0.928 1.00 88.06 91 GLY A O 1
ATOM 724 N N . GLU A 1 92 ? -6.688 10.884 1.894 1.00 90.69 92 GLU A N 1
ATOM 725 C CA . GLU A 1 92 ? -6.031 10.986 3.195 1.00 90.69 92 GLU A CA 1
ATOM 726 C C . GLU A 1 92 ? -4.534 10.687 3.120 1.00 90.69 92 GLU A C 1
ATOM 728 O O . GLU A 1 92 ? -3.753 11.292 3.853 1.00 90.69 92 GLU A O 1
ATOM 733 N N . LEU A 1 93 ? -4.122 9.767 2.243 1.00 89.81 93 LEU A N 1
ATOM 734 C CA . LEU A 1 93 ? -2.712 9.439 2.024 1.00 89.81 93 LEU A CA 1
ATOM 735 C C . LEU A 1 93 ? -1.947 10.617 1.400 1.00 89.81 93 LEU A C 1
ATOM 737 O O . LEU A 1 93 ? -0.784 10.840 1.747 1.00 89.81 93 LEU A O 1
ATOM 741 N N . HIS A 1 94 ? -2.589 11.398 0.527 1.00 80.81 94 HIS A N 1
ATOM 742 C CA . HIS A 1 94 ? -1.988 12.582 -0.091 1.00 80.81 94 HIS A CA 1
ATOM 743 C C . HIS A 1 94 ? -1.902 13.797 0.843 1.00 80.81 94 HIS A C 1
ATOM 745 O O . HIS A 1 94 ? -0.948 14.566 0.726 1.00 80.81 94 HIS A O 1
ATOM 751 N N . ASP A 1 95 ? -2.824 13.931 1.799 1.00 81.12 95 ASP A N 1
ATOM 752 C CA . ASP A 1 95 ? -2.876 15.053 2.752 1.00 81.12 95 ASP A CA 1
ATOM 753 C C . ASP A 1 95 ? -1.972 14.867 3.990 1.00 81.12 95 ASP A C 1
ATOM 755 O O . ASP A 1 95 ? -1.972 15.675 4.927 1.00 81.12 95 ASP A O 1
ATOM 759 N N . LEU A 1 96 ? -1.170 13.801 4.030 1.00 81.31 96 LEU A N 1
ATOM 760 C CA . LEU A 1 96 ? -0.253 13.547 5.136 1.00 81.31 96 LEU A CA 1
ATOM 761 C C . LEU A 1 96 ? 0.854 14.609 5.200 1.00 81.31 96 LEU A C 1
ATOM 763 O O . LEU A 1 96 ? 1.807 14.573 4.427 1.00 81.31 96 LEU A O 1
ATOM 767 N N . ASP A 1 97 ? 0.808 15.471 6.221 1.00 70.62 97 ASP A N 1
ATOM 768 C CA . ASP A 1 97 ? 1.961 16.304 6.582 1.00 70.62 97 ASP A CA 1
ATOM 769 C C . ASP A 1 97 ? 3.132 15.408 7.032 1.00 70.62 97 ASP A C 1
ATOM 771 O O . ASP A 1 97 ? 3.083 14.766 8.098 1.00 70.62 97 ASP A O 1
ATOM 775 N N . GLN A 1 98 ? 4.151 15.338 6.171 1.00 67.50 98 GLN A N 1
ATOM 776 C CA . GLN A 1 98 ? 5.366 14.534 6.303 1.00 67.50 98 GLN A CA 1
ATOM 777 C C . GLN A 1 98 ? 6.622 15.385 6.508 1.00 67.50 98 GLN A C 1
ATOM 779 O O . GLN A 1 98 ? 7.716 14.825 6.515 1.00 67.50 98 GLN A O 1
ATOM 784 N N . GLN A 1 99 ? 6.498 16.692 6.779 1.00 63.03 99 GLN A N 1
ATOM 785 C CA . GLN A 1 99 ? 7.637 17.623 6.885 1.00 63.03 99 GLN A CA 1
ATOM 786 C C . GLN A 1 99 ? 8.715 17.196 7.901 1.00 63.03 99 GLN A C 1
ATOM 788 O O . GLN A 1 99 ? 9.860 17.642 7.854 1.00 63.03 99 GLN A O 1
ATOM 793 N N . ARG A 1 100 ? 8.378 16.299 8.837 1.00 68.00 100 ARG A N 1
ATOM 794 C CA . ARG A 1 100 ? 9.325 15.717 9.803 1.00 68.00 100 ARG A CA 1
ATOM 795 C C . ARG A 1 100 ? 10.228 14.617 9.221 1.00 68.00 100 ARG A C 1
ATOM 797 O O . ARG A 1 100 ? 11.163 14.203 9.904 1.00 68.00 100 ARG A O 1
ATOM 804 N N . TYR A 1 101 ? 9.988 14.154 7.994 1.00 80.94 101 TYR A N 1
ATOM 805 C CA . TYR A 1 101 ? 10.645 12.994 7.381 1.00 80.94 101 TYR A CA 1
ATOM 806 C C . TYR A 1 101 ? 11.258 13.317 6.011 1.00 80.94 101 TYR A C 1
ATOM 808 O O . TYR A 1 101 ? 11.056 12.584 5.047 1.00 80.94 101 TYR A O 1
ATOM 816 N N . VAL A 1 102 ? 12.080 14.372 5.954 1.00 83.56 102 VAL A N 1
ATOM 817 C CA . VAL A 1 102 ? 12.719 14.907 4.730 1.00 83.56 102 VAL A CA 1
ATOM 818 C C . VAL A 1 102 ? 13.299 13.823 3.809 1.00 83.56 102 VAL A C 1
ATOM 820 O O . VAL A 1 102 ? 13.055 13.824 2.611 1.00 83.56 102 VAL A O 1
ATOM 823 N N . LYS A 1 103 ? 14.020 12.834 4.357 1.00 88.06 103 LYS A N 1
ATOM 824 C CA . LYS A 1 103 ? 14.627 11.760 3.544 1.00 88.06 103 LYS A CA 1
ATOM 825 C C . LYS A 1 103 ? 13.608 10.853 2.858 1.00 88.06 103 LYS A C 1
ATOM 827 O O . LYS A 1 103 ? 13.897 10.302 1.804 1.00 88.06 103 LYS A O 1
ATOM 832 N N . PHE A 1 104 ? 12.473 10.608 3.505 1.00 91.06 104 PHE A N 1
ATOM 833 C CA . PHE A 1 104 ? 11.412 9.798 2.919 1.00 91.06 104 PHE A CA 1
ATOM 834 C C . PHE A 1 104 ? 10.631 10.615 1.885 1.00 91.06 104 PHE A C 1
ATOM 836 O O . PHE A 1 104 ? 10.345 10.097 0.813 1.00 91.06 104 PHE A O 1
ATOM 843 N N . GLU A 1 105 ? 10.398 11.899 2.159 1.00 89.75 105 GLU A N 1
ATOM 844 C CA . GLU A 1 105 ? 9.771 12.841 1.226 1.00 89.75 105 GLU A CA 1
ATOM 845 C C . GLU A 1 105 ? 10.567 12.985 -0.085 1.00 89.75 105 GLU A C 1
ATOM 847 O O . GLU A 1 105 ? 9.990 12.919 -1.166 1.00 89.75 105 GLU A O 1
ATOM 852 N N . GLU A 1 106 ? 11.901 13.076 -0.015 1.00 91.31 106 GLU A N 1
ATOM 853 C CA . GLU A 1 106 ? 12.775 13.087 -1.202 1.00 91.31 106 GLU A CA 1
ATOM 854 C C . GLU A 1 106 ? 12.613 11.821 -2.064 1.00 91.31 106 GLU A C 1
ATOM 856 O O . GLU A 1 106 ? 12.580 11.889 -3.295 1.00 91.31 106 GLU A O 1
ATOM 861 N N . VAL A 1 107 ? 12.505 10.652 -1.422 1.00 92.69 107 VAL A N 1
ATOM 862 C CA . VAL A 1 107 ? 12.312 9.367 -2.112 1.00 92.69 107 VAL A CA 1
ATOM 863 C C . VAL A 1 107 ? 10.915 9.274 -2.721 1.00 92.69 107 VAL A C 1
ATOM 865 O O . VAL A 1 107 ? 10.788 8.822 -3.858 1.00 92.69 107 VAL A O 1
ATOM 868 N N . ASP A 1 108 ? 9.888 9.704 -1.987 1.00 93.00 108 ASP A N 1
ATOM 869 C CA . ASP A 1 108 ? 8.504 9.757 -2.461 1.00 93.00 108 ASP A CA 1
ATOM 870 C C . ASP A 1 108 ? 8.402 10.632 -3.717 1.00 93.00 108 ASP A C 1
ATOM 872 O O . ASP A 1 108 ? 7.987 10.155 -4.774 1.00 93.00 108 ASP A O 1
ATOM 876 N N . LEU A 1 109 ? 8.909 11.868 -3.654 1.00 92.12 109 LEU A N 1
ATOM 877 C CA . LEU A 1 109 ? 8.897 12.793 -4.786 1.00 92.12 109 LEU A CA 1
ATOM 878 C C . LEU A 1 109 ? 9.590 12.200 -6.022 1.00 92.12 109 LEU A C 1
ATOM 880 O O . LEU A 1 109 ? 9.001 12.165 -7.104 1.00 92.12 109 LEU A O 1
ATOM 884 N N . SER A 1 110 ? 10.801 11.663 -5.852 1.00 93.56 110 SER A N 1
ATOM 885 C CA . SER A 1 110 ? 11.556 11.051 -6.951 1.00 93.56 110 SER A CA 1
ATOM 886 C C . SER A 1 110 ? 10.811 9.873 -7.594 1.00 93.56 110 SER A C 1
ATOM 888 O O . SER A 1 110 ? 10.830 9.708 -8.816 1.00 93.56 110 SER A O 1
ATOM 890 N N . MET A 1 111 ? 10.130 9.046 -6.797 1.00 95.19 111 MET A N 1
ATOM 891 C CA . MET A 1 111 ? 9.379 7.900 -7.316 1.00 95.19 111 MET A CA 1
ATOM 892 C C . MET A 1 111 ? 8.041 8.291 -7.937 1.00 95.19 111 MET A C 1
ATOM 894 O O . MET A 1 111 ? 7.618 7.627 -8.882 1.00 95.19 111 MET A O 1
ATOM 898 N N . ARG A 1 112 ? 7.399 9.375 -7.488 1.00 91.88 112 ARG A N 1
ATOM 899 C CA . ARG A 1 112 ? 6.214 9.931 -8.162 1.00 91.88 112 ARG A CA 1
ATOM 900 C C . ARG A 1 112 ? 6.548 10.413 -9.569 1.00 91.88 112 ARG A C 1
ATOM 902 O O . ARG A 1 112 ? 5.824 10.082 -10.507 1.00 91.88 112 ARG A O 1
ATOM 909 N N . GLU A 1 113 ? 7.657 11.134 -9.727 1.00 94.06 113 GLU A N 1
ATOM 910 C CA . GLU A 1 113 ? 8.147 11.582 -11.038 1.00 94.06 113 GLU A CA 1
ATOM 911 C C . GLU A 1 113 ? 8.456 10.392 -11.951 1.00 94.06 113 GLU A C 1
ATOM 913 O O . GLU A 1 113 ? 7.993 10.333 -13.094 1.00 94.06 113 GLU A O 1
ATOM 918 N N . TRP A 1 114 ? 9.175 9.394 -11.428 1.00 95.19 114 TRP A N 1
ATOM 919 C CA . TRP A 1 114 ? 9.464 8.176 -12.179 1.00 95.19 114 TRP A CA 1
ATOM 920 C C . TRP A 1 114 ? 8.184 7.435 -12.597 1.00 95.19 114 TRP A C 1
ATOM 922 O O . TRP A 1 114 ? 8.066 7.019 -13.752 1.00 95.19 114 TRP A O 1
ATOM 932 N N . PHE A 1 115 ? 7.212 7.293 -11.688 1.00 93.31 115 PHE A N 1
ATOM 933 C CA . PHE A 1 115 ? 5.960 6.583 -11.950 1.00 93.31 115 PHE A CA 1
ATOM 934 C C . PHE A 1 115 ? 5.082 7.308 -12.973 1.00 93.31 115 PHE A C 1
ATOM 936 O O . PHE A 1 115 ? 4.447 6.656 -13.804 1.00 93.31 115 PHE A O 1
ATOM 943 N N . ALA A 1 116 ? 5.070 8.645 -12.967 1.00 92.81 116 ALA A N 1
ATOM 944 C CA . ALA A 1 116 ? 4.404 9.432 -14.001 1.00 92.81 116 ALA A CA 1
ATOM 945 C C . ALA A 1 116 ? 4.970 9.102 -15.391 1.00 92.81 116 ALA A C 1
ATOM 947 O O . ALA A 1 116 ? 4.213 8.684 -16.268 1.00 92.81 116 ALA A O 1
ATOM 948 N N . GLY A 1 117 ? 6.298 9.145 -15.544 1.00 92.00 117 GLY A N 1
ATOM 949 C CA . GLY A 1 117 ? 6.953 8.766 -16.797 1.00 92.00 117 GLY A CA 1
ATOM 950 C C . GLY A 1 117 ? 6.750 7.291 -17.166 1.00 92.00 117 GLY A C 1
ATOM 951 O O . GLY A 1 117 ? 6.607 6.961 -18.339 1.00 92.00 117 GLY A O 1
ATOM 952 N N . TYR A 1 118 ? 6.702 6.380 -16.188 1.00 90.31 118 TYR A N 1
ATOM 953 C CA . TYR A 1 118 ? 6.387 4.966 -16.433 1.00 90.31 118 TYR A CA 1
ATOM 954 C C . TYR A 1 118 ? 4.974 4.781 -17.004 1.00 90.31 118 TYR A C 1
ATOM 956 O O . TYR A 1 118 ? 4.789 4.021 -17.954 1.00 90.31 118 TYR A O 1
ATOM 964 N N . ARG A 1 119 ? 3.975 5.496 -16.467 1.00 89.94 119 ARG A N 1
ATOM 965 C CA . ARG A 1 119 ? 2.599 5.449 -16.988 1.00 89.94 119 ARG A CA 1
ATOM 966 C C . ARG A 1 119 ? 2.514 5.955 -18.424 1.00 89.94 119 ARG A C 1
ATOM 968 O O . ARG A 1 119 ? 1.831 5.328 -19.225 1.00 89.94 119 ARG A O 1
ATOM 975 N N . GLU A 1 120 ? 3.218 7.035 -18.750 1.00 90.31 120 GLU A N 1
ATOM 976 C CA . GLU A 1 120 ? 3.282 7.573 -20.115 1.00 90.31 120 GLU A CA 1
ATOM 977 C C . GLU A 1 120 ? 3.887 6.551 -21.088 1.00 90.31 120 GLU A C 1
ATOM 979 O O . GLU A 1 120 ? 3.234 6.183 -22.064 1.00 90.31 120 GLU A O 1
ATOM 984 N N . ARG A 1 121 ? 5.057 5.978 -20.759 1.00 89.06 121 ARG A N 1
ATOM 985 C CA . ARG A 1 121 ? 5.693 4.919 -21.570 1.00 89.06 121 ARG A CA 1
ATOM 986 C C . ARG A 1 121 ? 4.773 3.713 -21.789 1.00 89.06 121 ARG A C 1
ATOM 988 O O . ARG A 1 121 ? 4.707 3.162 -22.888 1.00 89.06 121 ARG A O 1
ATOM 995 N N . ARG A 1 122 ? 4.022 3.323 -20.755 1.00 85.88 122 ARG A N 1
ATOM 996 C CA . ARG A 1 122 ? 3.086 2.193 -20.813 1.00 85.88 122 ARG A CA 1
ATOM 997 C C . ARG A 1 122 ? 1.876 2.454 -21.707 1.00 85.88 122 ARG A C 1
ATOM 999 O O . ARG A 1 122 ? 1.363 1.513 -22.310 1.00 85.88 122 ARG A O 1
ATOM 1006 N N . LEU A 1 123 ? 1.411 3.699 -21.792 1.00 84.38 123 LEU A N 1
ATOM 1007 C CA . LEU A 1 123 ? 0.334 4.088 -22.707 1.00 84.38 123 LEU A CA 1
ATOM 1008 C C . LEU A 1 123 ? 0.799 4.061 -24.168 1.00 84.38 123 LEU A C 1
ATOM 1010 O O . LEU A 1 123 ? 0.021 3.689 -25.044 1.00 84.38 123 LEU A O 1
ATOM 1014 N N . GLU A 1 124 ? 2.058 4.418 -24.421 1.00 84.06 124 GLU A N 1
ATOM 1015 C CA . GLU A 1 124 ? 2.649 4.429 -25.764 1.00 84.06 124 GLU A CA 1
ATOM 1016 C C . GLU A 1 124 ? 2.942 3.019 -26.302 1.00 84.06 124 GLU A C 1
ATOM 1018 O O . GLU A 1 124 ? 2.822 2.787 -27.505 1.00 84.06 124 GLU A O 1
ATOM 1023 N N . SER A 1 125 ? 3.284 2.060 -25.431 1.00 79.88 125 SER A N 1
ATOM 1024 C CA . SER A 1 125 ? 3.563 0.671 -25.821 1.00 79.88 125 SER A CA 1
ATOM 1025 C C . SER A 1 125 ? 3.047 -0.335 -24.783 1.00 79.88 125 SER A C 1
ATOM 1027 O O . SER A 1 125 ? 3.806 -0.766 -23.922 1.00 79.88 125 SER A O 1
ATOM 1029 N N . PRO A 1 126 ? 1.784 -0.789 -24.851 1.00 73.25 126 PRO A N 1
ATOM 1030 C CA . PRO A 1 126 ? 1.198 -1.656 -23.821 1.00 73.25 126 PRO A CA 1
ATOM 1031 C C . PRO A 1 126 ? 1.876 -3.029 -23.669 1.00 73.25 126 PRO A C 1
ATOM 1033 O O . PRO A 1 126 ? 1.800 -3.648 -22.605 1.00 73.25 126 PRO A O 1
ATOM 1036 N N . GLU A 1 127 ? 2.527 -3.522 -24.724 1.00 71.12 127 GLU A N 1
ATOM 1037 C CA . GLU A 1 127 ? 3.187 -4.827 -24.743 1.00 71.12 127 GLU A CA 1
ATOM 1038 C C . GLU A 1 127 ? 4.548 -4.772 -24.023 1.00 71.12 127 GLU A C 1
ATOM 1040 O O . GLU A 1 127 ? 5.321 -3.835 -24.200 1.00 71.12 127 GLU A O 1
ATOM 1045 N N . GLY A 1 128 ? 4.845 -5.781 -23.194 1.00 66.12 128 GLY A N 1
ATOM 1046 C CA . GLY A 1 128 ? 6.170 -5.966 -22.580 1.00 66.12 128 GLY A CA 1
ATOM 1047 C C . GLY A 1 128 ? 6.412 -5.296 -21.222 1.00 66.12 128 GLY A C 1
ATOM 1048 O O . GLY A 1 128 ? 7.530 -5.363 -20.723 1.00 66.12 128 GLY A O 1
ATOM 1049 N N . HIS A 1 129 ? 5.401 -4.687 -20.598 1.00 71.19 129 HIS A N 1
ATOM 1050 C CA . HIS A 1 129 ? 5.575 -4.015 -19.307 1.00 71.19 129 HIS A CA 1
ATOM 1051 C C . HIS A 1 129 ? 5.522 -4.977 -18.116 1.00 71.19 129 HIS A C 1
ATOM 1053 O O . HIS A 1 129 ? 4.578 -5.765 -17.969 1.00 71.19 129 HIS A O 1
ATOM 1059 N N . SER A 1 130 ? 6.503 -4.849 -17.225 1.00 78.50 130 SER A N 1
ATOM 1060 C CA . SER A 1 130 ? 6.557 -5.578 -15.963 1.00 78.50 130 SER A CA 1
ATOM 1061 C C . SER A 1 130 ? 5.371 -5.210 -15.068 1.00 78.50 130 SER A C 1
ATOM 1063 O O . SER A 1 130 ? 4.982 -4.048 -14.934 1.00 78.50 130 SER A O 1
ATOM 1065 N N . ASN A 1 131 ? 4.762 -6.219 -14.447 1.00 82.75 131 ASN A N 1
ATOM 1066 C CA . ASN A 1 131 ? 3.678 -6.028 -13.491 1.00 82.75 131 ASN A CA 1
ATOM 1067 C C . ASN A 1 131 ? 4.007 -6.766 -12.202 1.00 82.75 131 ASN A C 1
ATOM 1069 O O . ASN A 1 131 ? 4.428 -7.923 -12.218 1.00 82.75 131 ASN A O 1
ATOM 1073 N N . LEU A 1 132 ? 3.771 -6.096 -11.080 1.00 89.56 132 LEU A N 1
ATOM 1074 C CA . LEU A 1 132 ? 3.810 -6.752 -9.786 1.00 89.56 132 LEU A CA 1
ATOM 1075 C C . LEU A 1 132 ? 2.585 -7.659 -9.614 1.00 89.56 132 LEU A C 1
ATOM 1077 O O . LEU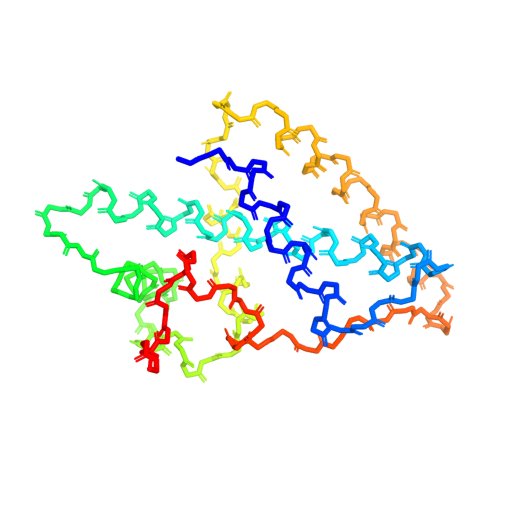 A 1 132 ? 1.511 -7.335 -10.129 1.00 89.56 132 LEU A O 1
ATOM 1081 N N . PRO A 1 133 ? 2.703 -8.738 -8.822 1.00 91.81 133 PRO A N 1
ATOM 1082 C CA . PRO A 1 133 ? 1.545 -9.483 -8.345 1.00 91.81 133 PRO A CA 1
ATOM 1083 C C . PRO A 1 133 ? 0.533 -8.572 -7.631 1.00 91.81 133 PRO A C 1
ATOM 1085 O O . PRO A 1 133 ? 0.901 -7.523 -7.090 1.00 91.81 133 PRO A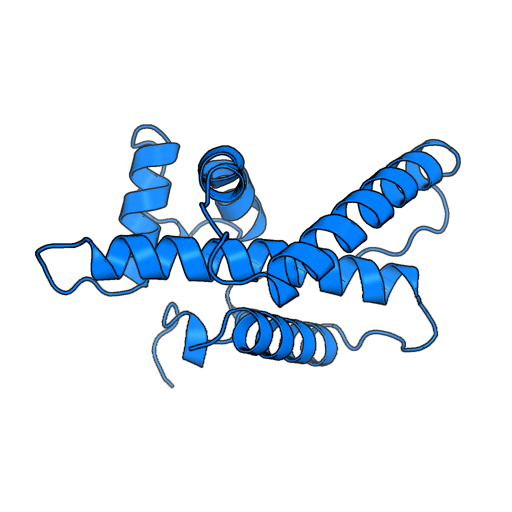 O 1
ATOM 1088 N N . GLU A 1 134 ? -0.735 -8.983 -7.585 1.00 92.75 134 GLU A N 1
ATOM 1089 C CA . GLU A 1 134 ? -1.753 -8.296 -6.780 1.00 92.75 134 GLU A CA 1
ATOM 1090 C C . GLU A 1 134 ? -1.359 -8.313 -5.297 1.00 92.75 134 GLU A C 1
ATOM 1092 O O . GLU A 1 134 ? -0.955 -9.354 -4.772 1.00 92.75 134 GLU A O 1
ATOM 1097 N N . LEU A 1 135 ? -1.469 -7.160 -4.634 1.00 94.44 135 LEU A N 1
ATOM 1098 C CA . LEU A 1 135 ? -1.070 -6.995 -3.240 1.00 94.44 135 LEU A CA 1
ATOM 1099 C C . LEU A 1 135 ? -2.038 -7.729 -2.302 1.00 94.44 135 LEU A C 1
ATOM 1101 O O . LEU A 1 135 ? -3.255 -7.590 -2.416 1.00 94.44 135 LEU A O 1
ATOM 1105 N N . ARG A 1 136 ? -1.502 -8.483 -1.339 1.00 94.50 136 ARG A N 1
ATOM 1106 C CA . ARG A 1 136 ? -2.282 -9.214 -0.326 1.00 94.50 136 ARG A CA 1
ATOM 1107 C C . ARG A 1 136 ? -1.943 -8.750 1.083 1.00 94.50 136 ARG A C 1
ATOM 1109 O O . ARG A 1 136 ? -0.817 -8.344 1.351 1.00 94.50 136 ARG A O 1
ATOM 1116 N N . TRP A 1 137 ? -2.884 -8.902 2.020 1.00 92.25 137 TRP A N 1
ATOM 1117 C CA . TRP A 1 137 ? -2.639 -8.574 3.433 1.00 92.25 137 TRP A CA 1
ATOM 1118 C C . TRP A 1 137 ? -1.452 -9.350 4.028 1.00 92.25 137 TRP A C 1
ATOM 1120 O O . TRP A 1 137 ? -0.710 -8.818 4.844 1.00 92.25 137 TRP A O 1
ATOM 1130 N N . SER A 1 138 ? -1.217 -10.580 3.560 1.00 91.44 138 SER A N 1
ATOM 1131 C CA . SER A 1 138 ? -0.074 -11.421 3.946 1.00 91.44 138 SER A CA 1
ATOM 1132 C C . SER A 1 138 ? 1.293 -10.910 3.470 1.00 91.44 138 SER A C 1
ATOM 1134 O O . SER A 1 138 ? 2.335 -11.357 3.967 1.00 91.44 138 SER A O 1
ATOM 1136 N N . ASP A 1 139 ? 1.304 -10.010 2.486 1.00 91.75 139 ASP A N 1
ATOM 1137 C CA . ASP A 1 139 ? 2.536 -9.442 1.935 1.00 91.75 139 ASP A CA 1
ATOM 1138 C C . ASP A 1 139 ? 3.091 -8.346 2.853 1.00 91.75 139 ASP A C 1
ATOM 1140 O O . ASP A 1 139 ? 4.289 -8.065 2.814 1.00 91.75 139 ASP A O 1
ATOM 1144 N N . LEU A 1 140 ? 2.244 -7.760 3.704 1.00 90.38 140 LEU 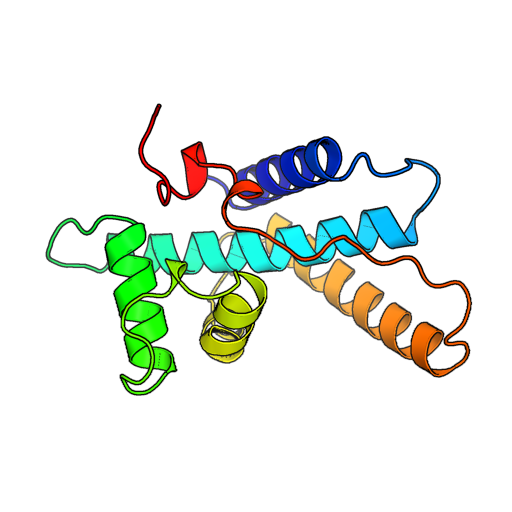A N 1
ATOM 1145 C CA . LEU A 1 140 ? 2.609 -6.709 4.648 1.00 90.38 140 LEU A CA 1
ATOM 1146 C C . LEU A 1 140 ? 3.391 -7.283 5.843 1.00 90.38 140 LEU A C 1
ATOM 1148 O O . LEU A 1 140 ? 3.052 -8.360 6.340 1.00 90.38 140 LEU A O 1
ATOM 1152 N N . PRO A 1 141 ? 4.430 -6.586 6.342 1.00 88.69 141 PRO A N 1
ATOM 1153 C CA . PRO A 1 141 ? 5.138 -6.998 7.553 1.00 88.69 141 PRO A CA 1
ATOM 1154 C C . PRO A 1 141 ? 4.203 -6.928 8.769 1.00 88.69 141 PRO A C 1
ATOM 1156 O O . PRO A 1 141 ? 3.799 -5.839 9.187 1.00 88.69 141 PRO A O 1
ATOM 1159 N N . ASN A 1 142 ? 3.832 -8.078 9.342 1.00 85.50 142 ASN A N 1
ATOM 1160 C CA . ASN A 1 142 ? 2.887 -8.110 10.463 1.00 85.50 142 ASN A CA 1
ATOM 1161 C C . ASN A 1 142 ? 3.464 -7.446 11.721 1.00 85.50 142 ASN A C 1
ATOM 1163 O O . ASN A 1 142 ? 2.712 -6.953 12.551 1.00 85.50 142 ASN A O 1
ATOM 1167 N N . GLU A 1 143 ? 4.790 -7.381 11.839 1.00 84.25 143 GLU A N 1
ATOM 1168 C CA . GLU A 1 143 ? 5.475 -6.692 12.933 1.00 84.25 143 GLU A CA 1
ATOM 1169 C C . GLU A 1 143 ? 5.249 -5.174 12.888 1.00 84.25 143 GLU A C 1
ATOM 1171 O O . GLU A 1 143 ? 5.339 -4.509 13.917 1.00 84.25 143 GLU A O 1
ATOM 1176 N N . LEU A 1 144 ? 4.958 -4.630 11.700 1.00 85.00 144 LEU A N 1
ATOM 1177 C CA . LEU A 1 144 ? 4.637 -3.217 11.505 1.00 85.00 144 LEU A CA 1
ATOM 1178 C C . LEU A 1 144 ? 3.137 -2.964 11.601 1.00 85.00 144 LEU A C 1
ATOM 1180 O O . LEU A 1 144 ? 2.721 -2.006 12.236 1.00 85.00 144 LEU A O 1
ATOM 1184 N N . PHE A 1 145 ? 2.327 -3.794 10.949 1.00 85.38 145 PHE A N 1
ATOM 1185 C CA . PHE A 1 145 ? 0.904 -3.507 10.783 1.00 85.38 145 PHE A CA 1
ATOM 1186 C C . PHE A 1 145 ? 0.018 -4.151 11.858 1.00 85.38 145 PHE A C 1
ATOM 1188 O O . PHE A 1 145 ? -1.064 -3.638 12.130 1.00 85.38 145 PHE A O 1
ATOM 1195 N N . GLY A 1 146 ? 0.444 -5.261 12.471 1.00 82.69 146 GLY A N 1
ATOM 1196 C CA . GLY A 1 146 ? -0.324 -5.970 13.503 1.00 82.69 146 GLY A CA 1
ATOM 1197 C C . GLY A 1 146 ? -1.737 -6.380 13.067 1.00 82.69 146 GLY A C 1
ATOM 1198 O O . GLY A 1 146 ? -2.634 -6.471 13.902 1.00 82.69 146 GLY A O 1
ATOM 1199 N N . LEU A 1 147 ? -1.965 -6.563 11.760 1.00 79.25 147 LEU A N 1
ATOM 1200 C CA . LEU A 1 147 ? -3.301 -6.796 11.190 1.00 79.25 147 LEU A CA 1
ATOM 1201 C C . LEU A 1 147 ? -3.712 -8.267 11.240 1.00 79.25 147 LEU A C 1
ATOM 1203 O O . LEU A 1 147 ? -4.905 -8.573 11.231 1.00 79.25 147 LEU A O 1
ATOM 1207 N N . MET A 1 148 ? -2.733 -9.169 11.297 1.00 75.25 148 MET A N 1
ATOM 1208 C CA . MET A 1 148 ? -2.942 -10.609 11.379 1.00 75.25 148 MET A CA 1
ATOM 1209 C C . MET A 1 148 ? -2.607 -11.099 12.794 1.00 75.25 148 MET A C 1
ATOM 1211 O O . MET A 1 148 ? -1.657 -10.595 13.402 1.00 75.25 148 MET A O 1
ATOM 1215 N N . PRO A 1 149 ? -3.347 -12.084 13.334 1.00 67.50 149 PRO A N 1
ATOM 1216 C CA . PRO A 1 149 ? -3.004 -12.683 14.618 1.00 67.50 149 PRO A CA 1
ATOM 1217 C C . PRO A 1 149 ? -1.584 -13.260 14.568 1.00 67.50 149 PRO A C 1
ATOM 1219 O O . PRO A 1 149 ? -1.205 -13.907 13.591 1.00 67.50 149 PRO A O 1
ATOM 1222 N N . SER A 1 150 ? -0.799 -13.000 15.613 1.00 56.66 150 SER A N 1
ATOM 1223 C CA . SER A 1 150 ? 0.523 -13.598 15.795 1.00 56.66 150 SER A CA 1
ATOM 1224 C C . SER A 1 150 ? 0.366 -15.113 15.916 1.00 56.66 150 SER A C 1
ATOM 1226 O O . SER A 1 150 ? -0.352 -15.572 16.806 1.00 56.66 150 SER A O 1
ATOM 1228 N N . SER A 1 151 ? 0.991 -15.868 15.011 1.00 44.25 151 SER A N 1
ATOM 1229 C CA . SER A 1 151 ? 1.084 -17.330 15.099 1.00 44.25 151 SER A CA 1
ATOM 1230 C C . SER A 1 151 ? 1.861 -17.784 16.329 1.00 44.25 151 SER A C 1
ATOM 1232 O O . SER A 1 151 ? 2.857 -17.104 16.670 1.00 44.25 151 SER A O 1
#

pLDDT: mean 88.94, std 9.01, range [44.25, 96.81]

Radius of gyration: 15.9 Å; chains: 1; bounding box: 38×35×49 Å

Organism: Serratia marcescens (NCBI:txid615)

Sequence (151 aa):
MDLMSVYRQIGNRLNRTYQLNPHDEDLINLAKCRAIDLTHLYFLILKQTENSFVNSSYKDSLTQLVYAASNGAVTDPLSLSPTLVLHILEGELHDLDQQRYVKFEEVDLSMREWFAGYRERRLESPEGHSNLPELRWSDLPNELFGLMPSS